Protein AF-A0A522UFE0-F1 (afdb_monomer_lite)

Sequence (73 aa):
MDIWENSGTLKQLCRRDGLLGNCGVCDFRNVCGGCRARAYAYTGNINRWDPGCIRNNTVLHSSSLNLACKAHA

Structure (mmCIF, N/CA/C/O backbone):
data_AF-A0A522UFE0-F1
#
_entry.id   AF-A0A522UFE0-F1
#
loop_
_atom_site.group_PDB
_atom_site.id
_atom_site.type_symbol
_atom_site.label_atom_id
_atom_site.label_alt_id
_atom_site.label_comp_id
_atom_site.label_asym_id
_atom_site.label_entity_id
_atom_site.label_seq_id
_atom_site.pdbx_PDB_ins_code
_atom_site.Cartn_x
_atom_site.Cartn_y
_atom_site.Cartn_z
_atom_site.occupancy
_atom_site.B_iso_or_equiv
_atom_site.auth_seq_id
_atom_site.auth_comp_id
_atom_site.auth_asym_id
_atom_site.auth_atom_id
_atom_site.pdbx_PDB_model_num
ATOM 1 N N . MET A 1 1 ? -3.644 -2.422 24.399 1.00 74.25 1 MET A N 1
ATOM 2 C CA . MET A 1 1 ? -3.853 -3.597 23.527 1.00 74.25 1 MET A CA 1
ATOM 3 C C . MET A 1 1 ? -4.941 -3.336 22.488 1.00 74.25 1 MET A C 1
ATOM 5 O O . MET A 1 1 ? -4.669 -3.481 21.308 1.00 74.25 1 MET A O 1
ATOM 9 N N . ASP A 1 2 ? -6.111 -2.847 22.910 1.00 92.06 2 ASP A N 1
ATOM 10 C CA . ASP A 1 2 ? -7.311 -2.645 22.077 1.00 92.06 2 ASP A CA 1
ATOM 11 C C . ASP A 1 2 ? -7.092 -1.990 20.694 1.00 92.06 2 ASP A C 1
ATOM 13 O O . ASP A 1 2 ? -7.483 -2.552 19.675 1.00 92.06 2 ASP A O 1
ATOM 17 N N . ILE A 1 3 ? -6.384 -0.854 20.623 1.00 92.69 3 ILE A N 1
ATOM 18 C CA . ILE A 1 3 ? -6.135 -0.146 19.350 1.00 92.69 3 ILE A CA 1
ATOM 19 C C . ILE A 1 3 ? -5.458 -1.052 18.309 1.00 92.69 3 ILE A C 1
ATOM 21 O O . ILE A 1 3 ? -5.836 -1.032 17.139 1.00 92.69 3 ILE A O 1
ATOM 25 N N . TRP A 1 4 ? -4.475 -1.857 18.721 1.00 90.94 4 TRP A N 1
ATOM 26 C CA . TRP A 1 4 ? -3.745 -2.755 17.822 1.00 90.94 4 TRP A CA 1
ATOM 27 C C . TRP A 1 4 ? -4.637 -3.886 17.295 1.00 90.94 4 TRP A C 1
ATOM 29 O O . TRP A 1 4 ? -4.575 -4.245 16.121 1.00 90.94 4 TRP A O 1
ATOM 39 N N . GLU A 1 5 ? -5.502 -4.417 18.156 1.00 91.25 5 GLU A N 1
ATOM 40 C CA . GLU A 1 5 ? -6.330 -5.586 17.865 1.00 91.25 5 GLU A CA 1
ATOM 41 C C . GLU A 1 5 ? -7.640 -5.244 17.160 1.00 91.25 5 GLU A C 1
ATOM 43 O O . GLU A 1 5 ? -8.170 -6.092 16.444 1.00 91.25 5 GLU A O 1
ATOM 48 N N . ASN A 1 6 ? -8.161 -4.023 17.308 1.00 93.81 6 ASN A N 1
ATOM 49 C CA . ASN A 1 6 ? -9.483 -3.642 16.805 1.00 93.81 6 ASN A CA 1
ATOM 50 C C . ASN A 1 6 ? -9.471 -2.562 15.722 1.00 93.81 6 ASN A C 1
ATOM 52 O O . ASN A 1 6 ? -10.454 -2.438 14.990 1.00 93.81 6 ASN A O 1
ATOM 56 N N . SER A 1 7 ? -8.355 -1.863 15.506 1.00 94.88 7 SER A N 1
ATOM 57 C CA . SER A 1 7 ? -8.258 -0.895 14.411 1.00 94.88 7 SER A CA 1
ATOM 58 C C . SER A 1 7 ? -8.323 -1.573 13.040 1.00 94.88 7 SER A C 1
ATOM 60 O O . SER A 1 7 ? -7.439 -2.343 12.651 1.00 94.88 7 SER A O 1
ATOM 62 N N . GLY A 1 8 ? -9.357 -1.241 12.263 1.00 92.81 8 GLY A N 1
ATOM 63 C CA . GLY A 1 8 ? -9.500 -1.700 10.880 1.00 92.81 8 GLY A CA 1
ATOM 64 C C . GLY A 1 8 ? -8.326 -1.270 9.996 1.00 92.81 8 GLY A C 1
ATOM 65 O O . GLY A 1 8 ? -7.823 -2.071 9.209 1.00 92.81 8 GLY A O 1
ATOM 66 N N . THR A 1 9 ? -7.828 -0.045 10.178 1.00 91.56 9 THR A N 1
ATOM 67 C CA . THR A 1 9 ? -6.696 0.4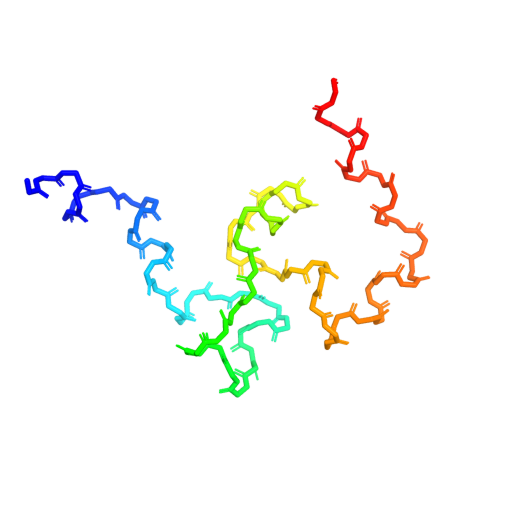94 9.410 1.00 91.56 9 THR A CA 1
ATOM 68 C C . THR A 1 9 ? -5.405 -0.267 9.693 1.00 91.56 9 THR A C 1
ATOM 70 O O . THR A 1 9 ? -4.694 -0.634 8.760 1.00 91.56 9 THR A O 1
ATOM 73 N N . LEU A 1 10 ? -5.108 -0.562 10.964 1.00 92.56 10 LEU A N 1
ATOM 74 C CA . LEU A 1 10 ? -3.911 -1.335 11.315 1.00 92.56 10 LEU A CA 1
ATOM 75 C C . LEU A 1 10 ? -3.999 -2.760 10.765 1.00 92.56 10 LEU A C 1
ATOM 77 O O . LEU A 1 10 ? -3.046 -3.241 10.154 1.00 92.56 10 LEU A O 1
ATOM 81 N N . LYS A 1 11 ? -5.175 -3.395 10.854 1.00 92.94 11 LYS A N 1
ATOM 82 C CA . LYS A 1 11 ? -5.422 -4.699 10.220 1.00 92.94 11 LYS A CA 1
ATOM 83 C C . LYS A 1 11 ? -5.168 -4.663 8.714 1.00 92.94 11 LYS A C 1
ATOM 85 O O . LYS A 1 11 ? -4.566 -5.596 8.189 1.00 92.94 11 LYS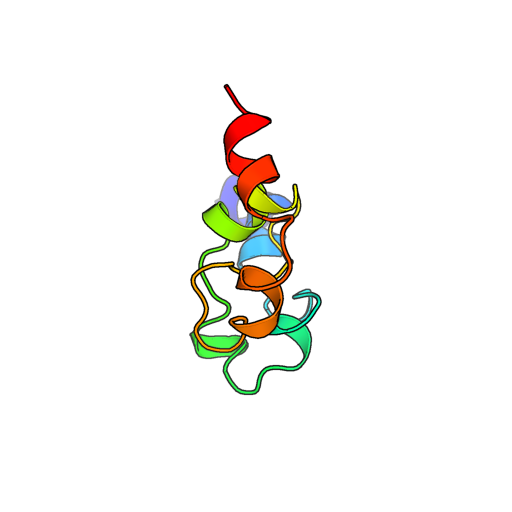 A O 1
ATOM 90 N N . GLN A 1 12 ? -5.599 -3.612 8.018 1.00 92.38 12 GLN A N 1
ATOM 91 C CA . GLN A 1 12 ? -5.343 -3.456 6.583 1.00 92.38 12 GLN A CA 1
ATOM 92 C C . GLN A 1 12 ? -3.848 -3.285 6.282 1.00 92.38 12 GLN A C 1
ATOM 94 O O . GLN A 1 12 ? -3.337 -3.958 5.393 1.00 92.38 12 GLN A O 1
ATOM 99 N N . LEU A 1 13 ? -3.125 -2.467 7.052 1.00 92.25 13 LEU A N 1
ATOM 100 C CA . LEU A 1 13 ? -1.681 -2.257 6.873 1.00 92.25 13 LEU A CA 1
ATOM 101 C C . LEU A 1 13 ? -0.851 -3.525 7.136 1.00 92.25 13 LEU A C 1
ATOM 103 O O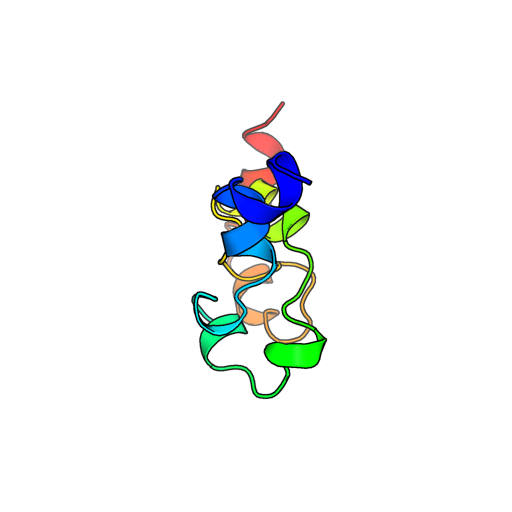 . LEU A 1 13 ? 0.177 -3.737 6.489 1.00 92.25 13 LEU A O 1
ATOM 107 N N . CYS A 1 14 ? -1.295 -4.384 8.055 1.00 90.44 14 CYS A N 1
ATOM 108 C CA . CYS A 1 14 ? -0.649 -5.665 8.334 1.00 90.44 14 CYS A CA 1
ATOM 109 C C . CYS A 1 14 ? -0.959 -6.738 7.274 1.00 90.44 14 CYS A C 1
ATOM 111 O O . CYS A 1 14 ? -0.122 -7.606 7.021 1.00 90.44 14 CYS A O 1
ATOM 113 N N . ARG A 1 15 ? -2.136 -6.699 6.634 1.00 91.44 15 ARG A N 1
ATOM 114 C CA . ARG A 1 15 ? -2.581 -7.718 5.668 1.00 91.44 15 ARG A CA 1
ATOM 115 C C . ARG A 1 15 ? -1.994 -7.487 4.277 1.00 91.44 15 ARG A C 1
ATOM 117 O O . ARG A 1 15 ? -2.452 -6.637 3.519 1.00 91.44 15 ARG A O 1
ATOM 124 N N . ARG A 1 16 ? -1.028 -8.323 3.893 1.00 90.56 16 ARG A N 1
ATOM 125 C CA . ARG A 1 16 ? -0.372 -8.256 2.572 1.00 90.56 16 ARG A CA 1
ATOM 126 C C . ARG A 1 16 ? -1.167 -8.907 1.440 1.00 90.56 16 ARG A C 1
ATOM 128 O O . ARG A 1 16 ? -0.902 -8.614 0.278 1.00 90.56 16 ARG A O 1
ATOM 135 N N . ASP A 1 17 ? -2.147 -9.752 1.755 1.00 91.31 17 ASP A N 1
ATOM 136 C CA . ASP A 1 17 ? -3.013 -10.401 0.755 1.00 91.31 17 ASP A CA 1
ATOM 137 C C . ASP A 1 17 ? -4.060 -9.450 0.161 1.00 91.31 17 ASP A C 1
ATOM 139 O O . ASP A 1 17 ? -4.593 -9.707 -0.910 1.00 91.31 17 ASP A O 1
ATOM 143 N N . GLY A 1 18 ? -4.332 -8.325 0.830 1.00 91.50 18 GLY A N 1
ATOM 144 C CA . GLY A 1 18 ? -5.283 -7.313 0.364 1.00 91.50 18 GLY A CA 1
ATOM 145 C C . GLY A 1 18 ? -4.687 -6.266 -0.581 1.00 91.50 18 GLY A C 1
ATOM 146 O O . GLY A 1 18 ? -5.378 -5.304 -0.915 1.00 91.50 18 GLY A O 1
ATOM 147 N N . LEU A 1 19 ? -3.412 -6.398 -0.967 1.00 93.88 19 LEU A N 1
ATOM 148 C CA . LEU A 1 19 ? -2.743 -5.444 -1.850 1.00 93.88 19 LEU A CA 1
ATOM 149 C C . LEU A 1 19 ? -3.298 -5.527 -3.277 1.00 93.88 19 LEU A C 1
ATOM 151 O O . LEU A 1 19 ? -3.559 -6.602 -3.806 1.00 93.88 19 LEU A O 1
ATOM 155 N N . LEU A 1 20 ? -3.453 -4.370 -3.915 1.00 91.69 20 LEU A N 1
ATOM 156 C CA . LEU A 1 20 ? -4.083 -4.216 -5.223 1.00 91.69 20 LEU A CA 1
ATOM 157 C C . LEU A 1 20 ? -3.075 -3.772 -6.291 1.00 91.69 20 LEU A C 1
ATOM 159 O O . LEU A 1 20 ? -2.069 -3.117 -6.004 1.00 91.69 20 LEU A O 1
ATOM 163 N N . GLY A 1 21 ? -3.396 -4.060 -7.555 1.00 88.38 21 GLY A N 1
ATOM 164 C CA . GLY A 1 21 ? -2.567 -3.690 -8.704 1.00 88.38 21 GLY A CA 1
ATOM 165 C C . GLY A 1 21 ? -1.212 -4.399 -8.681 1.00 88.38 21 GLY A C 1
ATOM 166 O O . GLY A 1 21 ? -1.124 -5.560 -8.287 1.00 88.38 21 GLY A O 1
ATOM 167 N N . ASN A 1 22 ? -0.148 -3.680 -9.049 1.00 88.12 22 ASN A N 1
ATOM 168 C CA . ASN A 1 22 ? 1.205 -4.238 -9.151 1.00 88.12 22 ASN A CA 1
ATOM 169 C C . ASN A 1 22 ? 1.695 -4.900 -7.855 1.00 88.12 22 ASN A C 1
ATOM 171 O O . ASN A 1 22 ? 2.414 -5.891 -7.910 1.00 88.12 22 ASN A O 1
ATOM 175 N N . CYS A 1 23 ? 1.297 -4.393 -6.685 1.00 91.06 23 CYS A N 1
ATOM 176 C CA . CYS A 1 23 ? 1.692 -4.979 -5.404 1.00 91.06 23 CYS A CA 1
ATOM 177 C C . CYS A 1 23 ? 0.949 -6.284 -5.070 1.00 91.06 23 CYS A C 1
ATOM 179 O O . CYS A 1 23 ? 1.484 -7.077 -4.303 1.00 91.06 23 CYS A O 1
ATOM 181 N N . GLY A 1 24 ? -0.241 -6.522 -5.634 1.00 91.19 24 GLY A N 1
ATOM 182 C CA . GLY A 1 24 ? -1.030 -7.735 -5.376 1.00 91.19 24 GLY A CA 1
ATOM 183 C C . GLY A 1 24 ? -0.454 -8.989 -6.035 1.00 91.19 24 GLY A C 1
ATOM 184 O O . GLY A 1 24 ? -0.537 -10.075 -5.472 1.00 91.19 24 GLY A O 1
ATOM 185 N N . VAL A 1 25 ? 0.196 -8.827 -7.191 1.00 91.56 25 VAL A N 1
ATOM 186 C CA . VAL A 1 25 ? 0.801 -9.923 -7.974 1.00 91.56 25 VAL A CA 1
ATOM 187 C C . VAL A 1 25 ? 2.328 -9.994 -7.844 1.00 91.56 25 VAL A C 1
ATOM 189 O O . VAL A 1 25 ? 2.976 -10.784 -8.517 1.00 91.56 25 VAL A O 1
ATOM 192 N N . CYS A 1 26 ? 2.931 -9.142 -7.011 1.00 91.81 26 CYS A N 1
ATOM 193 C CA . CYS A 1 26 ? 4.382 -9.059 -6.866 1.00 91.81 26 CYS A CA 1
ATOM 194 C C . CYS A 1 26 ? 4.919 -10.156 -5.938 1.00 91.81 26 CYS A C 1
ATOM 196 O O . CYS A 1 26 ? 4.491 -10.251 -4.787 1.00 91.81 26 CYS A O 1
ATOM 198 N N . ASP A 1 27 ? 5.954 -10.877 -6.371 1.00 93.88 27 ASP A N 1
ATOM 199 C CA . ASP A 1 27 ? 6.626 -11.909 -5.558 1.00 93.88 27 ASP A CA 1
ATOM 200 C C . ASP A 1 27 ? 7.174 -11.360 -4.230 1.00 93.88 27 ASP A C 1
ATOM 202 O O . ASP A 1 27 ? 7.235 -12.049 -3.216 1.00 93.88 27 ASP A O 1
ATOM 206 N N . PHE A 1 28 ? 7.518 -10.069 -4.206 1.00 93.06 28 PHE A N 1
ATOM 207 C CA . PHE A 1 28 ? 8.080 -9.383 -3.042 1.00 93.06 28 PHE A CA 1
ATOM 208 C C . PHE A 1 28 ? 7.017 -8.745 -2.133 1.00 93.06 28 PHE A C 1
ATOM 210 O O . PHE A 1 28 ? 7.366 -7.986 -1.222 1.00 93.06 28 PHE A O 1
ATOM 217 N N . ARG A 1 29 ? 5.718 -8.999 -2.355 1.00 91.44 29 ARG A N 1
ATOM 218 C CA . ARG A 1 29 ? 4.612 -8.343 -1.623 1.00 91.44 29 ARG A CA 1
ATOM 219 C C . ARG A 1 29 ? 4.674 -8.528 -0.103 1.00 91.44 29 ARG A C 1
ATOM 221 O O . ARG A 1 29 ? 4.310 -7.612 0.637 1.00 91.44 29 ARG A O 1
ATOM 228 N N . ASN A 1 30 ? 5.183 -9.676 0.346 1.00 92.38 30 ASN A N 1
ATOM 229 C CA . ASN A 1 30 ? 5.291 -10.027 1.763 1.00 92.38 30 ASN A CA 1
ATOM 230 C C . ASN A 1 30 ? 6.481 -9.360 2.466 1.00 92.38 30 ASN A C 1
ATOM 232 O O . ASN A 1 30 ? 6.480 -9.266 3.688 1.00 92.38 30 ASN A O 1
ATOM 236 N N . VAL A 1 31 ? 7.466 -8.865 1.708 1.00 92.88 31 VAL A N 1
ATOM 237 C CA . VAL A 1 31 ? 8.685 -8.247 2.256 1.00 92.88 31 VAL A CA 1
ATOM 238 C C . VAL A 1 31 ? 8.663 -6.731 2.077 1.00 92.88 31 VAL A C 1
ATOM 240 O O . VAL A 1 31 ? 8.862 -5.985 3.028 1.00 92.88 31 VAL A O 1
ATOM 243 N N . CYS A 1 32 ? 8.390 -6.256 0.862 1.00 92.38 32 CYS A N 1
ATOM 244 C CA . CYS A 1 32 ? 8.397 -4.833 0.540 1.00 92.38 32 CYS A CA 1
ATOM 245 C C . CYS A 1 32 ? 6.978 -4.262 0.603 1.00 92.38 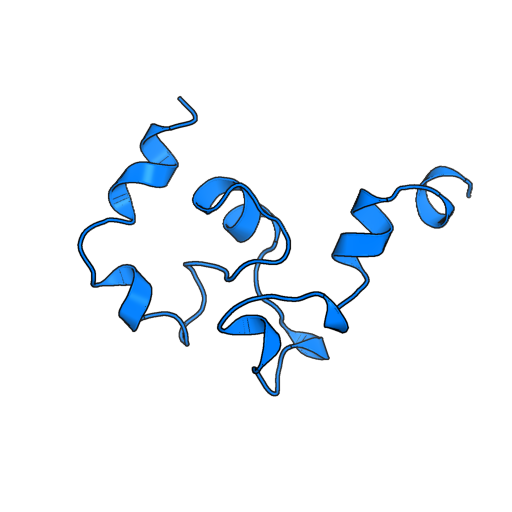32 CYS A C 1
ATOM 247 O O . CYS A 1 32 ? 6.615 -3.534 1.527 1.00 92.38 32 CYS A O 1
ATOM 249 N N . GLY A 1 33 ? 6.153 -4.585 -0.395 1.00 90.50 33 GLY A N 1
ATOM 250 C CA . GLY A 1 33 ? 4.815 -4.017 -0.553 1.00 90.50 33 GLY A CA 1
ATOM 251 C C . GLY A 1 33 ? 4.774 -2.506 -0.823 1.00 90.50 33 GLY A C 1
ATOM 252 O O . GLY A 1 33 ? 3.709 -2.026 -1.162 1.00 90.50 33 GLY A O 1
ATOM 253 N N . GLY A 1 34 ? 5.884 -1.760 -0.742 1.00 92.44 34 GLY A N 1
ATOM 254 C CA . GLY A 1 34 ? 5.968 -0.315 -1.002 1.00 92.44 34 GLY A CA 1
ATOM 255 C C . GLY A 1 34 ? 5.451 0.573 0.140 1.00 92.44 34 GLY A C 1
ATOM 256 O O . GLY A 1 34 ? 4.827 0.109 1.095 1.00 92.44 34 GLY A O 1
ATOM 257 N N . CYS A 1 35 ? 5.651 1.887 0.030 1.00 92.62 35 CYS A N 1
ATOM 258 C CA . CYS A 1 35 ? 5.194 2.859 1.023 1.00 92.62 35 CYS A CA 1
ATOM 259 C C . CYS A 1 35 ? 3.669 3.045 0.968 1.00 92.62 35 CYS A C 1
ATOM 261 O O . CYS A 1 35 ? 3.125 3.545 -0.018 1.00 92.62 35 CYS A O 1
ATOM 263 N N . ARG A 1 36 ? 2.974 2.671 2.049 1.00 93.50 36 ARG A N 1
ATOM 264 C CA . ARG A 1 36 ? 1.503 2.752 2.131 1.00 93.50 36 ARG A CA 1
ATOM 265 C C . ARG A 1 36 ? 0.998 4.193 2.260 1.00 93.50 36 ARG A C 1
ATOM 267 O O . ARG A 1 36 ? -0.056 4.517 1.725 1.00 93.50 36 ARG A O 1
ATOM 274 N N . ALA A 1 37 ? 1.783 5.072 2.889 1.00 93.25 37 ALA A N 1
ATOM 275 C CA . ALA A 1 37 ? 1.470 6.498 2.977 1.00 93.25 37 ALA A CA 1
ATOM 276 C C . ALA A 1 37 ? 1.464 7.164 1.591 1.00 93.25 37 ALA A C 1
ATOM 278 O O . ALA A 1 37 ? 0.524 7.881 1.259 1.00 93.25 37 ALA A O 1
ATOM 279 N N . ARG A 1 38 ? 2.460 6.862 0.742 1.00 90.25 38 ARG A N 1
ATOM 280 C CA . ARG A 1 38 ? 2.470 7.328 -0.654 1.00 90.25 38 ARG A CA 1
ATOM 281 C C . ARG A 1 38 ? 1.320 6.728 -1.457 1.00 90.25 38 ARG A C 1
ATOM 283 O O . ARG A 1 38 ? 0.652 7.460 -2.172 1.00 90.25 38 ARG A O 1
ATOM 290 N N . ALA A 1 39 ? 1.037 5.434 -1.308 1.00 90.75 39 ALA A N 1
ATOM 291 C CA . ALA A 1 39 ? -0.118 4.827 -1.973 1.00 90.75 39 ALA A CA 1
ATOM 292 C C . ALA A 1 39 ? -1.424 5.575 -1.636 1.00 90.75 39 ALA A C 1
ATOM 294 O O . ALA A 1 39 ? -2.187 5.918 -2.538 1.00 90.75 39 ALA A O 1
ATOM 295 N N . TYR A 1 40 ? -1.641 5.913 -0.362 1.00 92.25 40 TYR A N 1
ATOM 296 C CA . TYR A 1 40 ? -2.809 6.683 0.066 1.00 92.25 40 TYR A CA 1
ATOM 297 C C . TYR A 1 40 ? -2.823 8.113 -0.478 1.00 92.25 40 TYR A C 1
ATOM 299 O O . TYR A 1 40 ? -3.816 8.509 -1.074 1.00 92.25 40 TYR A O 1
ATOM 307 N N . ALA A 1 41 ? -1.723 8.858 -0.353 1.00 89.12 41 ALA A N 1
ATOM 308 C CA . ALA A 1 41 ? -1.648 10.244 -0.822 1.00 89.12 41 ALA A CA 1
ATOM 309 C C . ALA A 1 41 ? -1.893 10.384 -2.335 1.00 89.12 41 ALA A C 1
ATOM 311 O O . ALA A 1 41 ? -2.416 11.395 -2.784 1.00 89.12 41 ALA A O 1
ATOM 312 N N . TYR A 1 42 ? -1.516 9.372 -3.124 1.00 84.44 42 TYR A N 1
ATOM 313 C CA . TYR A 1 42 ? -1.636 9.428 -4.581 1.00 84.44 42 TYR A CA 1
ATOM 314 C C . TYR A 1 42 ? -2.911 8.783 -5.134 1.00 84.44 42 TYR A C 1
ATOM 316 O O . TYR A 1 42 ? -3.323 9.107 -6.245 1.00 84.44 42 TYR A O 1
ATOM 324 N N . THR A 1 43 ? -3.520 7.844 -4.406 1.00 85.56 43 THR A N 1
ATOM 325 C CA . THR A 1 43 ? -4.650 7.047 -4.922 1.00 85.56 43 THR A CA 1
ATOM 326 C C . THR A 1 43 ? -5.885 7.056 -4.024 1.00 85.56 43 THR A C 1
ATOM 328 O O . THR A 1 43 ? -6.897 6.457 -4.382 1.00 85.56 43 THR A O 1
ATOM 331 N N . GLY A 1 44 ? -5.802 7.660 -2.836 1.00 89.12 44 GLY A N 1
ATOM 332 C CA . GLY A 1 44 ? -6.826 7.580 -1.793 1.00 89.12 44 GLY A CA 1
ATOM 333 C C . GLY A 1 44 ? -6.969 6.191 -1.157 1.00 89.12 44 GLY A C 1
ATOM 334 O O . GLY A 1 44 ? -7.886 5.968 -0.373 1.00 89.12 44 GLY A O 1
ATOM 335 N N . ASN A 1 45 ? -6.098 5.226 -1.484 1.00 90.94 45 ASN A N 1
ATOM 336 C CA . ASN A 1 45 ? -6.221 3.841 -1.030 1.00 90.94 45 ASN A CA 1
ATOM 337 C C . ASN A 1 45 ? -4.867 3.261 -0.582 1.00 90.94 45 ASN A C 1
ATOM 339 O O . ASN A 1 45 ? -3.948 3.080 -1.381 1.00 90.94 45 ASN A O 1
ATOM 343 N N . ILE A 1 46 ? -4.758 2.899 0.701 1.00 93.25 46 ILE A N 1
ATOM 344 C CA . ILE A 1 46 ? -3.529 2.352 1.310 1.00 93.25 46 ILE A CA 1
ATOM 345 C C . ILE A 1 46 ? -3.079 1.007 0.712 1.00 93.25 46 ILE A C 1
ATOM 347 O O . ILE A 1 46 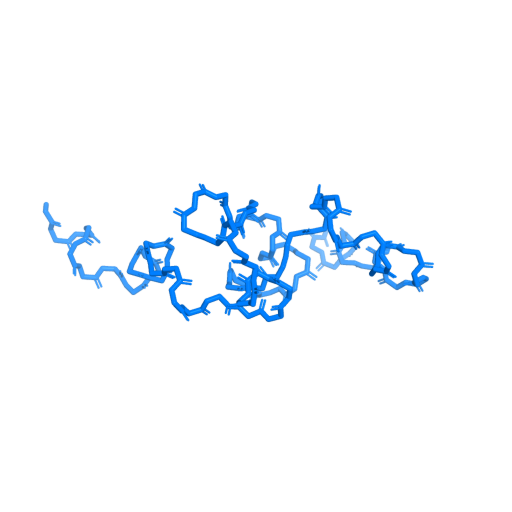? -1.900 0.658 0.794 1.00 93.25 46 ILE A O 1
ATOM 351 N N . ASN A 1 47 ? -3.985 0.254 0.084 1.00 93.62 47 ASN A N 1
ATOM 352 C CA . ASN A 1 47 ? -3.697 -1.063 -0.485 1.00 93.62 47 ASN A CA 1
ATOM 353 C C . ASN A 1 47 ? -3.224 -0.996 -1.943 1.00 93.62 47 ASN A C 1
ATOM 355 O O . ASN A 1 47 ? -2.840 -2.020 -2.505 1.00 93.62 47 ASN A O 1
ATOM 359 N N . ARG A 1 48 ? -3.230 0.182 -2.577 1.00 92.06 48 ARG A N 1
ATOM 360 C CA . ARG A 1 48 ? -2.752 0.371 -3.955 1.00 92.06 48 ARG A CA 1
ATOM 361 C C . ARG A 1 48 ? -1.221 0.374 -4.050 1.00 92.06 48 ARG A C 1
ATOM 363 O O . ARG A 1 48 ? -0.491 0.164 -3.079 1.00 92.06 48 ARG A O 1
ATOM 370 N N . TRP A 1 49 ? -0.732 0.557 -5.268 1.00 88.69 49 TRP A N 1
ATOM 371 C CA . TRP A 1 49 ? 0.687 0.626 -5.585 1.00 88.69 49 TRP A CA 1
ATOM 372 C C . TRP A 1 49 ? 1.334 1.914 -5.060 1.00 88.69 49 TRP A C 1
ATOM 374 O O . TRP A 1 49 ? 0.673 2.917 -4.804 1.00 88.69 49 TRP A O 1
ATOM 384 N N . ASP A 1 50 ? 2.653 1.863 -4.896 1.00 90.06 50 ASP A N 1
ATOM 385 C CA . ASP A 1 50 ? 3.476 3.003 -4.499 1.00 90.06 50 ASP A CA 1
ATOM 386 C C . ASP A 1 50 ? 4.159 3.613 -5.739 1.00 90.06 50 ASP A C 1
ATOM 388 O O . ASP A 1 50 ? 4.881 2.878 -6.422 1.00 90.06 50 ASP A O 1
ATOM 392 N N . PRO A 1 51 ? 3.973 4.916 -6.046 1.00 84.38 51 PRO A N 1
ATOM 393 C CA . PRO A 1 51 ? 4.627 5.571 -7.183 1.00 84.38 51 PRO A CA 1
ATOM 394 C C . PRO A 1 51 ? 6.148 5.463 -7.147 1.00 84.38 51 PRO A C 1
ATOM 396 O O . PRO A 1 51 ? 6.762 5.363 -8.198 1.00 84.38 51 PRO A O 1
ATOM 399 N N . GLY A 1 52 ? 6.763 5.421 -5.962 1.00 84.38 52 GLY A N 1
ATOM 400 C CA . GLY A 1 52 ? 8.215 5.286 -5.830 1.00 84.38 52 GLY A CA 1
ATOM 401 C C . GLY A 1 52 ? 8.753 3.882 -6.131 1.00 84.38 52 GLY A C 1
ATOM 402 O O . GLY A 1 52 ? 9.956 3.657 -6.028 1.00 84.38 52 GLY A O 1
ATOM 403 N N . CYS A 1 53 ? 7.894 2.908 -6.447 1.00 88.44 53 CYS A N 1
ATOM 404 C CA . CYS A 1 53 ? 8.330 1.552 -6.748 1.00 88.44 53 CYS A CA 1
ATOM 405 C C . CYS A 1 53 ? 8.949 1.470 -8.149 1.00 88.44 53 CYS A C 1
ATOM 407 O O . CYS A 1 53 ? 8.301 1.797 -9.140 1.00 88.44 53 CYS A O 1
ATOM 409 N N . ILE A 1 54 ? 10.162 0.917 -8.249 1.00 87.81 54 ILE A N 1
ATOM 410 C CA . ILE A 1 54 ? 10.863 0.725 -9.531 1.00 87.81 54 ILE A CA 1
ATOM 411 C C . ILE A 1 54 ? 10.067 -0.120 -10.542 1.00 87.81 54 ILE A C 1
ATOM 413 O O . ILE A 1 54 ? 10.146 0.106 -11.745 1.00 87.81 54 ILE A O 1
ATOM 417 N N . ARG A 1 55 ? 9.234 -1.056 -10.062 1.00 84.19 55 ARG A N 1
ATOM 418 C CA . ARG A 1 55 ? 8.355 -1.880 -10.913 1.00 84.19 55 ARG A CA 1
ATOM 419 C C . ARG A 1 55 ? 7.134 -1.126 -11.448 1.00 84.19 55 ARG A C 1
ATOM 421 O O . ARG A 1 55 ? 6.389 -1.672 -12.249 1.00 84.19 55 ARG A O 1
ATOM 428 N N . ASN A 1 56 ? 6.919 0.111 -11.012 1.00 78.25 56 ASN A N 1
ATOM 429 C CA . ASN A 1 56 ? 5.771 0.936 -11.370 1.00 78.25 56 ASN A CA 1
ATOM 430 C C . ASN A 1 56 ? 6.133 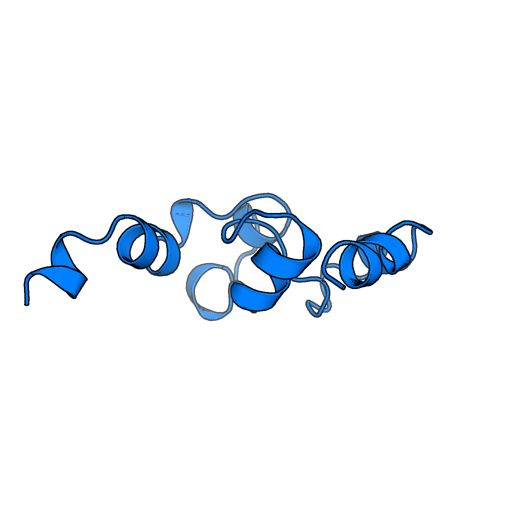2.058 -12.365 1.00 78.25 56 ASN A C 1
ATOM 432 O O . ASN A 1 56 ? 5.377 3.012 -12.535 1.00 78.25 56 ASN A O 1
ATOM 436 N N . ASN A 1 57 ? 7.290 1.941 -13.028 1.00 66.56 57 ASN A N 1
ATOM 437 C CA . ASN A 1 57 ? 7.849 2.961 -13.921 1.00 66.56 57 ASN A CA 1
ATOM 438 C C . ASN A 1 57 ? 6.946 3.287 -15.130 1.00 66.56 57 ASN A C 1
ATOM 440 O O . ASN A 1 57 ? 6.909 4.417 -15.607 1.00 66.56 57 ASN A O 1
ATOM 444 N N . THR A 1 58 ? 6.142 2.325 -15.588 1.00 60.84 58 THR A N 1
ATOM 445 C CA . THR A 1 58 ? 5.155 2.546 -16.660 1.00 60.84 58 THR A CA 1
ATOM 446 C C . THR A 1 58 ? 4.025 3.481 -16.243 1.00 60.84 58 THR A C 1
ATOM 448 O O . THR A 1 58 ? 3.485 4.204 -17.074 1.00 60.84 58 THR A O 1
ATOM 451 N N . VAL A 1 59 ? 3.691 3.506 -14.953 1.00 59.16 59 VAL A N 1
ATOM 452 C CA . VAL A 1 59 ? 2.612 4.332 -14.418 1.00 59.16 59 VAL A CA 1
ATOM 453 C C . VAL A 1 59 ? 3.086 5.780 -14.264 1.00 59.16 59 VAL A C 1
ATOM 455 O O . VAL A 1 59 ? 2.343 6.690 -14.602 1.00 59.16 59 VAL A O 1
ATOM 458 N N . LEU A 1 60 ? 4.349 6.000 -13.871 1.00 53.91 60 LEU A N 1
ATOM 459 C CA . LEU A 1 60 ? 4.965 7.332 -13.751 1.00 53.91 60 LEU A CA 1
ATOM 460 C C . LEU A 1 60 ? 5.094 8.081 -15.091 1.00 53.91 60 LEU A C 1
ATOM 462 O O . LEU A 1 60 ? 5.000 9.306 -15.107 1.00 53.91 60 LEU A O 1
ATOM 466 N N . HIS A 1 61 ? 5.292 7.363 -16.202 1.00 49.84 61 HIS A N 1
ATOM 467 C CA . HIS A 1 61 ? 5.508 7.960 -17.525 1.00 49.84 61 HIS A CA 1
ATOM 468 C C . HIS A 1 61 ? 4.224 8.326 -18.286 1.00 49.84 61 HIS A C 1
ATOM 470 O O . HIS A 1 61 ? 4.290 9.130 -19.217 1.00 49.84 61 HIS A O 1
ATOM 476 N N . SER A 1 62 ? 3.053 7.799 -17.905 1.00 50.69 62 SER A N 1
ATOM 477 C CA . SER A 1 62 ? 1.778 8.260 -18.466 1.00 50.69 62 SER A CA 1
ATOM 478 C C . SER A 1 62 ? 1.296 9.484 -17.686 1.00 50.69 62 SER A C 1
ATOM 480 O O . SER A 1 62 ? 0.628 9.351 -16.666 1.00 50.69 62 SER A O 1
ATOM 482 N N . SER A 1 63 ? 1.725 10.665 -18.124 1.00 50.81 63 SER A N 1
ATOM 483 C CA . SER A 1 63 ? 1.092 12.001 -18.091 1.00 50.81 63 SER A CA 1
ATOM 484 C C . SER A 1 63 ? -0.139 12.276 -17.194 1.00 50.81 63 SER A C 1
ATOM 486 O O . SER A 1 63 ? -1.042 12.999 -17.607 1.00 50.81 63 SER A O 1
ATOM 488 N N . SER A 1 64 ? -0.249 11.731 -15.983 1.00 50.41 64 SER A N 1
ATOM 489 C CA . SER A 1 64 ? -1.407 11.944 -15.091 1.00 50.41 64 SER A CA 1
ATOM 490 C C . SER A 1 64 ? -1.069 11.887 -13.594 1.00 50.41 64 SER A C 1
ATOM 492 O O . SER A 1 64 ? -1.902 12.239 -12.764 1.00 50.41 64 SER A O 1
ATOM 494 N N . LEU A 1 65 ? 0.165 11.536 -13.212 1.00 52.69 65 LEU A N 1
ATOM 495 C CA . LEU A 1 65 ? 0.591 11.479 -11.802 1.00 52.69 65 LEU A CA 1
ATOM 496 C C . LEU A 1 65 ? 1.054 12.802 -11.197 1.00 52.69 65 LEU A C 1
ATOM 498 O O . LEU A 1 65 ? 1.126 12.914 -9.975 1.00 52.69 65 LEU A O 1
ATOM 502 N N . ASN A 1 66 ? 1.252 13.830 -12.023 1.00 47.91 66 ASN A N 1
ATOM 503 C CA . ASN A 1 66 ? 1.471 15.198 -11.547 1.00 47.91 66 ASN A CA 1
ATOM 504 C C . ASN A 1 66 ? 0.204 15.848 -10.954 1.00 47.91 66 ASN A C 1
ATOM 506 O O . ASN A 1 66 ? 0.262 16.999 -10.518 1.00 47.91 66 ASN A O 1
ATOM 510 N N . LEU A 1 67 ? -0.936 15.144 -10.938 1.00 50.56 67 LEU A N 1
ATOM 511 C CA . LEU A 1 67 ? -2.206 15.676 -10.444 1.00 50.56 67 LEU A CA 1
ATOM 512 C C . LEU A 1 67 ? -2.487 15.335 -8.971 1.00 50.56 67 LEU A C 1
ATOM 514 O O . LEU A 1 67 ? -3.139 16.118 -8.290 1.00 50.56 67 LEU A O 1
ATOM 518 N N . ALA A 1 68 ? -1.962 14.225 -8.439 1.00 50.19 68 ALA A N 1
ATOM 519 C CA . ALA A 1 68 ? -2.345 13.780 -7.094 1.00 50.19 68 ALA A CA 1
ATOM 520 C C . ALA A 1 68 ? -1.714 14.616 -5.964 1.00 50.19 68 ALA A C 1
ATOM 522 O O . ALA A 1 68 ? -2.365 14.884 -4.960 1.00 50.19 68 ALA A O 1
ATOM 523 N N . CYS A 1 69 ? -0.490 15.126 -6.153 1.00 48.97 69 CYS A N 1
ATOM 524 C CA . CYS A 1 69 ? 0.129 16.042 -5.185 1.00 48.97 69 CYS A CA 1
ATOM 525 C C . CYS A 1 69 ? -0.561 17.426 -5.156 1.00 48.97 69 CYS A C 1
ATOM 527 O O . CYS A 1 69 ? -0.476 18.136 -4.161 1.00 48.97 69 CYS A O 1
ATOM 529 N N . LYS A 1 70 ? -1.289 17.804 -6.220 1.00 48.38 70 LYS A N 1
ATOM 530 C CA . LYS A 1 70 ? -2.046 19.068 -6.284 1.00 48.38 70 LYS A CA 1
ATOM 531 C C . LYS A 1 70 ? -3.448 18.986 -5.667 1.00 48.38 70 LYS A C 1
ATOM 533 O O . LYS A 1 70 ? -4.077 20.020 -5.504 1.00 48.38 70 LYS A O 1
ATOM 538 N N . ALA A 1 71 ? -3.944 17.789 -5.347 1.00 47.03 71 ALA A N 1
ATOM 539 C CA . ALA A 1 71 ? -5.305 17.586 -4.839 1.00 47.03 71 ALA A CA 1
ATOM 540 C C . ALA A 1 71 ? -5.421 17.664 -3.302 1.00 47.03 71 ALA A C 1
ATOM 542 O O . ALA A 1 71 ? -6.519 17.548 -2.765 1.00 47.03 71 ALA A O 1
ATOM 543 N N . HIS A 1 72 ? -4.298 17.846 -2.600 1.00 49.19 72 HIS A N 1
ATOM 544 C CA . HIS A 1 72 ? -4.223 17.888 -1.135 1.00 49.19 72 HIS A CA 1
ATOM 545 C C . HIS A 1 72 ? -3.495 19.143 -0.610 1.00 49.19 72 HIS A C 1
ATOM 547 O O . HIS A 1 72 ? -2.862 19.079 0.444 1.00 49.19 72 HIS A O 1
ATOM 553 N N . ALA A 1 73 ? -3.558 20.252 -1.358 1.00 42.38 73 ALA A N 1
ATOM 554 C CA . ALA A 1 73 ? -3.172 21.587 -0.892 1.00 42.38 73 ALA A CA 1
ATOM 555 C C . ALA A 1 73 ? -4.423 22.395 -0.531 1.00 42.38 73 ALA A C 1
ATOM 557 O O . ALA A 1 73 ? -5.397 22.321 -1.316 1.00 42.38 73 ALA A O 1
#

Secondary structure (DSSP, 8-state):
-HHHHH-HHHHHHH-GGG--GGGTS-TTTTTT---HHHHHHHHS-TTS--TT-GGGHHHHHSS-GGGTTTTT-

Foldseek 3Di:
DCCCVPPPVNVVVQDLCLADDPLNPDPCSNPDVDDLVQVCLQPVGSRYHHPPDPVCVVVVPPPDSVVSNVVPD

Radius of gyration: 13.41 Å; chains: 1; bounding box: 20×34×42 Å

pLDDT: mean 81.41, std 16.88, range [42.38, 94.88]